Protein AF-A0A2G9ULR8-F1 (afdb_monomer)

Radius of gyration: 15.71 Å; Cα contacts (8 Å, |Δi|>4): 83; chains: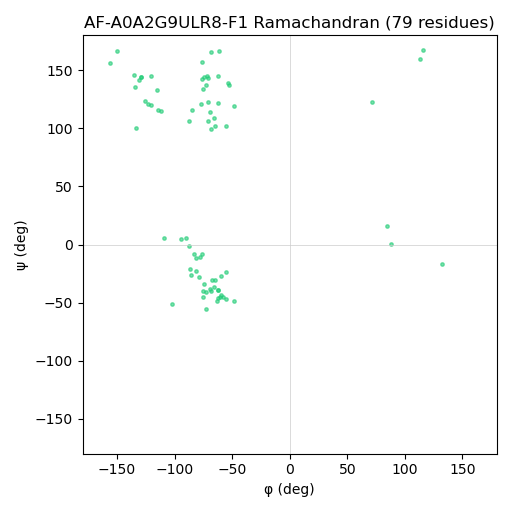 1; bounding box: 33×47×32 Å

Solvent-accessible surface area (backbone atoms only — not comparable to full-atom values): 5301 Å² total; per-residue (Å²): 139,86,85,82,78,86,73,80,82,68,71,61,96,79,79,71,76,87,71,97,72,43,74,31,75,42,24,83,55,17,80,78,83,38,30,54,46,98,87,66,48,66,59,56,65,56,85,86,44,78,46,76,45,83,44,78,43,43,50,70,47,42,62,63,76,36,48,67,56,55,51,48,62,53,53,58,62,60,74,74,110

pLDDT: mean 77.39, std 18.5, range [30.31, 96.12]

Secondary structure (DSSP, 8-state):
---------PPPTT---SSS--EEEE-TT-TTT-SB-TTS-BSS--TT-SEEEE--S-HHHHHHHTHHHHHHHHHHHHTT-

Mean predicted aligned error: 9.91 Å

Organism: Teladorsagia circumcincta (NCBI:txid45464)

Sequence (81 aa):
MLRWHTRKAYPAIGQRYEGLYIFAIYSPEDEIVGYRSTCGDVTASVAGSDAEFERPGSHALVMVNTVDLQASLITHQENGR

Foldseek 3Di:
DDDDDDDDDQDDPPDDDDDPAAEFEEECQAPDQHQADPVRDGPRDDHPHPYYHYDYDYPVCSVVVCPVVVVCVVVVVVVVD

Structure (mmCIF, N/CA/C/O backbone):
data_AF-A0A2G9ULR8-F1
#
_entry.id   AF-A0A2G9ULR8-F1
#
loop_
_atom_site.group_PDB
_atom_site.id
_atom_site.type_symbol
_atom_site.label_atom_id
_atom_site.label_alt_id
_atom_site.label_comp_id
_atom_site.label_asym_id
_atom_site.label_entity_id
_atom_site.label_seq_id
_atom_site.pdbx_PDB_ins_code
_atom_site.Cartn_x
_atom_site.Cartn_y
_atom_site.Cartn_z
_atom_site.occupancy
_atom_site.B_iso_or_equiv
_atom_site.auth_seq_id
_atom_site.auth_comp_id
_atom_site.auth_asym_id
_atom_site.auth_atom_id
_atom_site.pdbx_PDB_model_num
ATOM 1 N N . MET A 1 1 ? 18.614 -39.029 7.626 1.00 33.03 1 MET A N 1
ATOM 2 C CA . MET A 1 1 ? 17.377 -38.463 7.041 1.00 33.03 1 MET A CA 1
ATOM 3 C C . MET A 1 1 ? 16.771 -37.516 8.064 1.00 33.03 1 MET A C 1
ATOM 5 O O . MET A 1 1 ? 16.325 -37.996 9.095 1.00 33.03 1 MET A O 1
ATOM 9 N N . LEU A 1 2 ? 16.811 -36.199 7.847 1.00 30.42 2 LEU A N 1
ATOM 10 C CA . LEU A 1 2 ? 16.141 -35.236 8.730 1.00 30.42 2 LEU A CA 1
ATOM 11 C C . LEU A 1 2 ? 15.014 -34.549 7.964 1.00 30.42 2 LEU A C 1
ATOM 13 O O . LEU A 1 2 ? 15.238 -33.871 6.965 1.00 30.42 2 LEU A O 1
ATOM 17 N N . ARG A 1 3 ? 13.793 -34.800 8.435 1.00 35.56 3 ARG A N 1
ATOM 18 C CA . ARG A 1 3 ? 12.538 -34.266 7.918 1.00 35.56 3 ARG A CA 1
ATOM 19 C C . ARG A 1 3 ? 12.286 -32.932 8.620 1.00 35.56 3 ARG A C 1
ATOM 21 O O . ARG A 1 3 ? 11.939 -32.923 9.796 1.00 35.56 3 ARG A O 1
ATOM 28 N N . TRP A 1 4 ? 12.475 -31.820 7.921 1.00 30.31 4 TRP A N 1
ATOM 29 C CA . TRP A 1 4 ? 12.158 -30.494 8.451 1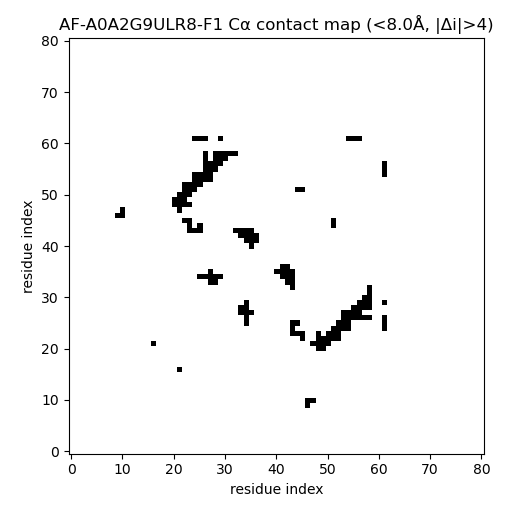.00 30.31 4 TRP A CA 1
ATOM 30 C C . TRP A 1 4 ? 10.677 -30.192 8.209 1.00 30.31 4 TRP A C 1
ATOM 32 O O . TRP A 1 4 ? 10.222 -30.142 7.071 1.00 30.31 4 TRP A O 1
ATOM 42 N N . HIS A 1 5 ? 9.906 -30.057 9.290 1.00 40.94 5 HIS A N 1
ATOM 43 C CA . HIS A 1 5 ? 8.567 -29.469 9.250 1.00 40.94 5 HIS A CA 1
ATOM 44 C C . HIS A 1 5 ? 8.715 -27.949 9.144 1.00 40.94 5 HIS A C 1
ATOM 46 O O . HIS A 1 5 ? 9.322 -27.323 10.014 1.00 40.94 5 HIS A O 1
ATOM 52 N N . THR A 1 6 ? 8.165 -27.357 8.087 1.00 44.06 6 THR A N 1
ATOM 53 C CA . THR A 1 6 ? 8.073 -25.905 7.911 1.00 44.06 6 THR A CA 1
ATOM 54 C C . THR A 1 6 ? 7.156 -25.333 8.991 1.00 44.06 6 THR A C 1
ATOM 56 O O . THR A 1 6 ? 5.933 -25.466 8.923 1.00 44.06 6 THR A O 1
ATOM 59 N N . ARG A 1 7 ? 7.740 -24.727 10.030 1.00 41.16 7 ARG A N 1
ATOM 60 C CA . ARG A 1 7 ? 6.980 -23.932 10.997 1.00 41.16 7 ARG A CA 1
ATOM 61 C C . ARG A 1 7 ? 6.544 -22.643 10.309 1.00 41.16 7 ARG A C 1
ATOM 63 O O . ARG A 1 7 ? 7.390 -21.893 9.837 1.00 41.16 7 ARG A O 1
ATOM 70 N N . LYS A 1 8 ? 5.233 -22.391 10.287 1.00 41.97 8 LYS A N 1
ATOM 71 C CA . LYS A 1 8 ? 4.662 -21.056 10.071 1.00 41.97 8 LYS A CA 1
ATOM 72 C C . LYS A 1 8 ? 5.396 -20.101 11.020 1.00 41.97 8 LYS A C 1
ATOM 74 O O . LYS A 1 8 ? 5.388 -20.341 12.230 1.00 41.97 8 LYS A O 1
ATOM 79 N N . ALA A 1 9 ? 6.082 -19.095 10.487 1.00 47.12 9 ALA A N 1
ATOM 80 C CA . ALA A 1 9 ? 6.737 -18.082 11.302 1.00 47.12 9 ALA A CA 1
ATOM 81 C C . ALA A 1 9 ? 5.645 -17.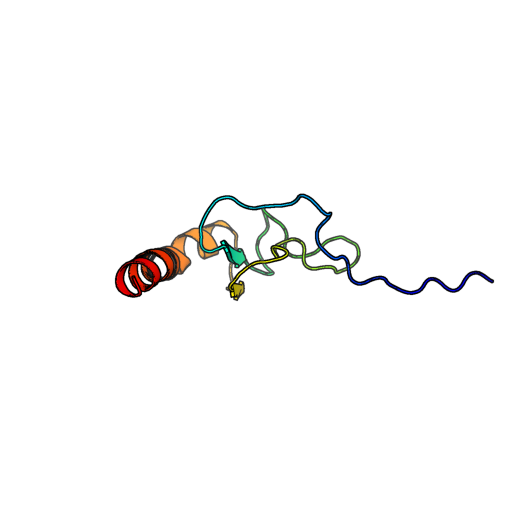243 11.979 1.00 47.12 9 ALA A C 1
ATOM 83 O O . ALA A 1 9 ? 5.022 -16.387 11.361 1.00 47.12 9 ALA A O 1
ATOM 84 N N . TYR A 1 10 ? 5.354 -17.552 13.240 1.00 47.25 10 TYR A N 1
ATOM 85 C CA . TYR A 1 10 ? 4.642 -16.630 14.115 1.00 47.25 10 TYR A CA 1
ATOM 86 C C . TYR A 1 10 ? 5.597 -15.477 14.456 1.00 47.25 10 TYR A C 1
ATOM 88 O O . TYR A 1 10 ? 6.795 -15.742 14.616 1.00 47.25 10 TYR A O 1
ATOM 96 N N . PRO A 1 11 ? 5.117 -14.225 14.573 1.00 55.25 11 PRO A N 1
ATOM 97 C CA . PRO A 1 11 ? 5.960 -13.133 15.042 1.00 55.25 11 PRO A CA 1
ATOM 98 C C . PRO A 1 11 ? 6.595 -13.525 16.379 1.00 55.25 11 PRO A C 1
ATOM 100 O O . PRO A 1 11 ? 5.952 -14.157 17.224 1.00 55.25 11 PRO A O 1
ATOM 103 N N . ALA A 1 12 ? 7.876 -13.191 16.549 1.00 58.53 12 ALA A N 1
ATOM 104 C CA . ALA A 1 12 ? 8.583 -13.434 17.798 1.00 58.53 12 ALA A CA 1
ATOM 105 C C . ALA A 1 12 ? 7.782 -12.828 18.961 1.00 58.53 12 ALA A C 1
ATOM 107 O O . ALA A 1 12 ? 7.248 -11.723 18.844 1.00 58.53 12 ALA A O 1
ATOM 108 N N . ILE A 1 13 ? 7.685 -13.560 20.075 1.00 50.94 13 ILE A N 1
ATOM 109 C CA . ILE A 1 13 ? 7.035 -13.088 21.302 1.00 50.94 13 ILE A CA 1
ATOM 110 C C . ILE A 1 13 ? 7.720 -11.772 21.706 1.00 50.94 13 ILE A C 1
ATOM 112 O O . ILE A 1 13 ? 8.841 -11.795 22.206 1.00 50.94 13 ILE A O 1
ATOM 116 N N . GLY A 1 14 ? 7.076 -10.633 21.429 1.00 60.16 14 GLY A N 1
ATOM 117 C CA . GLY A 1 14 ? 7.621 -9.296 21.695 1.00 60.16 14 GLY A CA 1
ATOM 118 C C . GLY A 1 14 ? 7.530 -8.295 20.541 1.00 60.16 14 GLY A C 1
ATOM 119 O O . GLY A 1 14 ? 7.616 -7.100 20.803 1.00 60.16 14 GLY A O 1
ATOM 120 N N . GLN A 1 15 ? 7.303 -8.729 19.296 1.00 68.31 15 GLN A N 1
ATOM 121 C CA . GLN A 1 15 ? 7.075 -7.789 18.194 1.00 68.31 15 GLN A CA 1
ATOM 122 C C . GLN A 1 15 ? 5.702 -7.130 18.373 1.00 68.31 15 GLN A C 1
ATOM 124 O O . GLN A 1 15 ? 4.666 -7.769 18.187 1.00 68.31 15 GLN A O 1
ATOM 129 N N . ARG A 1 16 ? 5.692 -5.860 18.780 1.00 66.06 16 ARG A N 1
ATOM 130 C CA . ARG A 1 16 ? 4.497 -5.018 18.793 1.00 66.06 16 ARG A CA 1
ATOM 131 C C . ARG A 1 16 ? 4.784 -3.787 17.962 1.00 66.06 16 ARG A C 1
ATOM 133 O O . ARG A 1 16 ? 5.726 -3.057 18.253 1.00 66.06 16 ARG A O 1
ATOM 140 N N . TYR A 1 17 ? 3.984 -3.596 16.928 1.00 75.38 17 TYR A N 1
ATOM 141 C CA . TYR A 1 17 ? 3.950 -2.331 16.221 1.00 75.38 17 TYR A CA 1
ATOM 142 C C . TYR A 1 17 ? 3.175 -1.324 17.073 1.00 75.38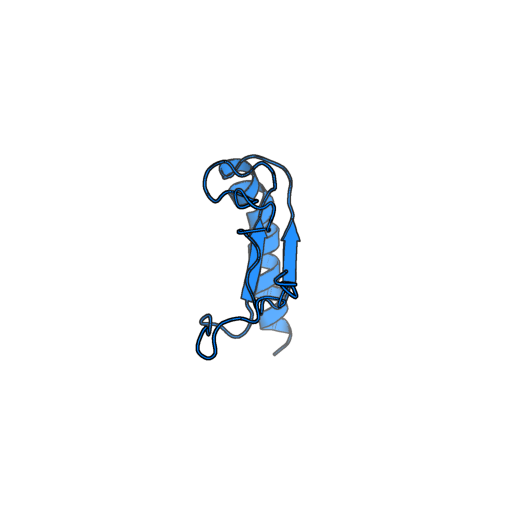 17 TYR A C 1
ATOM 144 O O . TYR A 1 17 ? 2.231 -1.694 17.775 1.00 75.38 17 TYR A O 1
ATOM 152 N N . GLU A 1 18 ? 3.617 -0.071 17.068 1.00 76.31 18 GLU A N 1
ATOM 153 C CA . GLU A 1 18 ? 2.886 1.005 17.728 1.00 76.31 18 GLU A CA 1
ATOM 154 C C . GLU A 1 18 ? 1.617 1.341 16.936 1.00 76.31 18 GLU A C 1
ATOM 156 O O . GLU A 1 18 ? 1.615 1.291 15.708 1.00 76.31 18 GLU A O 1
ATOM 161 N N . GLY A 1 19 ? 0.546 1.706 17.641 1.00 74.88 19 GLY A N 1
ATOM 162 C CA . GLY A 1 19 ? -0.746 2.037 17.037 1.00 74.88 19 GLY A CA 1
ATOM 163 C C . GLY A 1 19 ? -1.848 1.034 17.375 1.00 74.88 19 GLY A C 1
ATOM 164 O O . GLY A 1 19 ? -1.590 -0.088 17.804 1.00 74.88 19 GLY A O 1
ATOM 165 N N . LEU A 1 20 ? -3.102 1.477 17.235 1.00 83.38 20 LEU A N 1
ATOM 166 C CA . LEU A 1 20 ? -4.275 0.619 17.441 1.00 83.38 20 LEU A CA 1
ATOM 167 C C . LEU A 1 20 ? -4.536 -0.292 16.234 1.00 83.38 20 LEU A C 1
ATOM 169 O O . LEU A 1 20 ? -5.088 -1.370 16.418 1.00 83.38 20 LEU A O 1
ATOM 173 N N . TYR A 1 21 ? -4.139 0.156 15.039 1.00 86.69 21 TYR A N 1
ATOM 174 C CA . TYR A 1 21 ? -4.330 -0.555 13.782 1.00 86.69 21 TYR A CA 1
ATOM 175 C C . TYR A 1 21 ? -3.048 -0.529 12.955 1.00 86.69 21 TYR A C 1
ATOM 177 O O . TYR A 1 21 ? -2.413 0.520 12.827 1.00 86.69 21 TYR A O 1
ATOM 185 N N . ILE A 1 22 ? -2.693 -1.674 12.386 1.00 88.31 22 ILE A N 1
ATOM 186 C CA . ILE A 1 22 ? -1.485 -1.916 11.607 1.00 88.31 22 ILE A CA 1
ATOM 187 C C . ILE A 1 22 ? -1.887 -2.359 10.206 1.00 88.31 22 ILE A C 1
ATOM 189 O O . ILE A 1 22 ? -2.513 -3.400 10.022 1.00 88.31 22 ILE A O 1
ATOM 193 N N . PHE A 1 23 ? -1.477 -1.592 9.201 1.00 90.94 23 PHE A N 1
ATOM 194 C CA . PHE A 1 23 ? -1.752 -1.896 7.801 1.00 90.94 23 PHE A CA 1
ATOM 195 C C . PHE A 1 23 ? -0.451 -2.055 7.021 1.00 90.94 23 PHE A C 1
ATOM 197 O O . PHE A 1 23 ? 0.517 -1.341 7.277 1.00 90.94 23 PHE A O 1
ATOM 204 N N . ALA A 1 24 ? -0.443 -2.957 6.042 1.00 91.44 24 ALA A N 1
ATOM 205 C CA . ALA A 1 24 ? 0.642 -3.070 5.072 1.00 91.44 24 ALA A CA 1
ATOM 206 C C . ALA A 1 24 ? 0.129 -2.725 3.670 1.00 91.44 24 ALA A C 1
ATOM 208 O O . ALA A 1 24 ? -0.916 -3.218 3.252 1.00 91.44 24 ALA A O 1
ATOM 209 N N . ILE A 1 25 ? 0.859 -1.890 2.935 1.00 93.19 25 ILE A N 1
ATOM 210 C CA . ILE A 1 25 ? 0.592 -1.581 1.526 1.00 93.19 25 ILE A CA 1
ATOM 211 C C . ILE A 1 25 ? 1.888 -1.856 0.771 1.00 93.19 25 ILE A C 1
ATOM 213 O O . ILE A 1 25 ? 2.925 -1.308 1.134 1.00 93.19 25 ILE A O 1
ATOM 217 N N . TYR A 1 26 ? 1.849 -2.720 -0.240 1.00 92.19 26 TYR A N 1
ATOM 218 C CA . TYR A 1 26 ? 3.056 -3.171 -0.939 1.00 92.19 26 TYR A CA 1
ATOM 219 C C . TYR A 1 26 ? 2.795 -3.529 -2.399 1.00 92.19 26 TYR A C 1
ATOM 221 O O . TYR A 1 26 ? 1.646 -3.692 -2.805 1.00 92.19 26 TYR A O 1
ATOM 229 N N . SER A 1 27 ? 3.867 -3.676 -3.181 1.00 91.88 27 SER A N 1
ATOM 230 C CA . SER A 1 27 ? 3.812 -4.100 -4.582 1.00 91.88 27 SER A CA 1
ATOM 231 C C . SER A 1 27 ? 4.789 -5.233 -4.883 1.00 91.88 27 SER A C 1
ATOM 233 O O . SER A 1 27 ? 5.921 -5.185 -4.397 1.00 91.88 27 SER A O 1
ATOM 235 N N . PRO A 1 28 ? 4.405 -6.210 -5.728 1.00 90.06 28 PRO A N 1
ATOM 236 C CA . PRO A 1 28 ? 5.323 -7.185 -6.308 1.00 90.06 28 PRO A CA 1
ATOM 237 C C . PRO A 1 28 ? 6.438 -6.567 -7.150 1.00 90.06 28 PRO A C 1
ATOM 239 O O . PRO A 1 28 ? 7.516 -7.152 -7.256 1.00 90.06 28 PRO A O 1
ATOM 242 N N . GLU A 1 29 ? 6.184 -5.395 -7.732 1.00 91.38 29 GLU A N 1
ATOM 243 C CA . GLU A 1 29 ? 7.131 -4.647 -8.557 1.00 91.38 29 GLU A CA 1
ATOM 244 C C . GLU A 1 29 ? 7.916 -3.585 -7.768 1.00 91.38 29 GLU A C 1
ATOM 246 O O . GLU A 1 29 ? 8.686 -2.844 -8.376 1.00 91.38 29 GLU A O 1
ATOM 251 N N . ASP A 1 30 ? 7.743 -3.507 -6.439 1.00 88.31 30 ASP A N 1
ATOM 252 C CA . ASP A 1 30 ? 8.503 -2.588 -5.585 1.00 88.31 30 ASP A CA 1
ATOM 253 C C . ASP A 1 30 ? 9.987 -2.977 -5.563 1.00 88.31 30 ASP A C 1
ATOM 255 O O . ASP A 1 30 ? 10.403 -3.985 -4.980 1.00 88.31 30 ASP A O 1
ATOM 259 N N . GLU A 1 31 ? 10.791 -2.144 -6.208 1.00 86.12 31 GLU A N 1
ATOM 260 C CA . GLU A 1 31 ? 12.221 -2.325 -6.387 1.00 86.12 31 GLU A CA 1
ATOM 261 C C . GLU A 1 31 ? 13.065 -1.890 -5.177 1.00 86.12 31 GLU A C 1
ATOM 263 O O . GLU A 1 31 ? 14.260 -2.187 -5.143 1.00 86.12 31 GLU A O 1
ATOM 268 N N . ILE A 1 32 ? 12.477 -1.192 -4.197 1.00 84.31 32 ILE A N 1
ATOM 269 C CA . ILE A 1 32 ? 13.188 -0.605 -3.048 1.00 84.31 32 ILE A CA 1
ATOM 270 C C . ILE A 1 32 ? 12.992 -1.443 -1.786 1.00 84.31 32 ILE A C 1
ATOM 272 O O . ILE A 1 32 ? 13.963 -1.789 -1.115 1.00 84.31 32 ILE A O 1
ATOM 276 N N . VAL A 1 33 ? 11.744 -1.761 -1.446 1.00 75.81 33 VAL A N 1
ATOM 277 C CA . VAL A 1 33 ? 11.398 -2.522 -0.235 1.00 75.81 33 VAL A CA 1
ATOM 278 C C . VAL A 1 33 ? 11.482 -4.027 -0.499 1.00 75.81 33 VAL A C 1
ATOM 280 O O . VAL A 1 33 ? 11.788 -4.791 0.415 1.00 75.81 33 VAL A O 1
ATOM 283 N N . GLY A 1 34 ? 11.300 -4.443 -1.757 1.00 71.62 34 GLY A N 1
ATOM 284 C CA . GLY A 1 34 ? 11.372 -5.834 -2.188 1.00 71.62 34 GLY A CA 1
ATOM 285 C C . GLY A 1 34 ? 10.174 -6.662 -1.712 1.00 71.62 34 GLY A C 1
ATOM 286 O O . GLY A 1 34 ? 9.900 -6.794 -0.519 1.00 71.62 34 GLY A O 1
ATOM 287 N N . TYR A 1 35 ? 9.457 -7.274 -2.656 1.00 80.31 35 TYR A N 1
ATOM 288 C CA . TYR A 1 35 ? 8.260 -8.068 -2.355 1.00 80.31 35 TYR A CA 1
ATOM 289 C C . TYR A 1 35 ? 8.559 -9.440 -1.754 1.00 80.31 35 TYR A C 1
ATOM 291 O O . TYR A 1 35 ? 7.836 -9.894 -0.867 1.00 80.31 35 TYR A O 1
ATOM 299 N N . ARG A 1 36 ? 9.600 -10.121 -2.251 1.00 82.06 36 ARG A N 1
ATOM 300 C CA . ARG A 1 36 ? 9.940 -11.492 -1.859 1.00 82.06 36 ARG A CA 1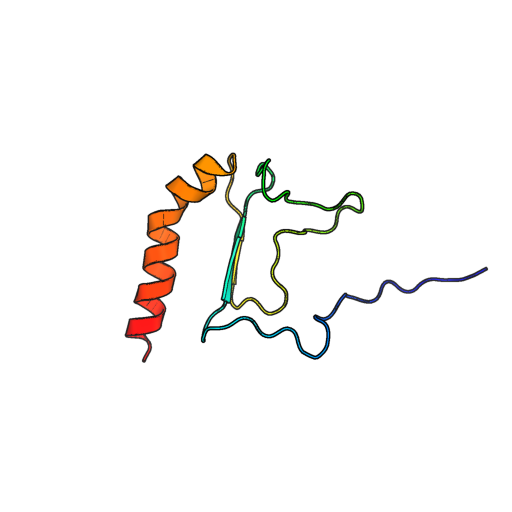
ATOM 301 C C . ARG A 1 36 ? 11.396 -11.636 -1.459 1.00 82.06 36 ARG A C 1
ATOM 303 O O . ARG A 1 36 ? 12.289 -11.082 -2.096 1.00 82.06 36 ARG A O 1
ATOM 310 N N . SER A 1 37 ? 11.626 -12.482 -0.462 1.00 77.19 37 SER A N 1
ATOM 311 C CA . SER A 1 37 ? 12.953 -13.002 -0.159 1.00 77.19 37 SER A CA 1
ATOM 312 C C . SER A 1 37 ? 13.431 -13.934 -1.275 1.00 77.19 37 SER A C 1
ATOM 314 O O . SER A 1 37 ? 12.644 -14.451 -2.072 1.00 77.19 37 SER A O 1
ATOM 316 N N . THR A 1 38 ? 14.727 -14.244 -1.280 1.00 75.62 38 THR A N 1
ATOM 317 C CA . THR A 1 38 ? 15.318 -15.260 -2.167 1.00 75.62 38 THR A CA 1
ATOM 318 C C . THR A 1 38 ? 14.639 -16.633 -2.043 1.00 75.62 38 THR A C 1
ATOM 320 O O . THR A 1 38 ? 14.671 -17.423 -2.983 1.00 75.62 38 THR A O 1
ATOM 323 N N . CYS A 1 39 ? 13.998 -16.921 -0.905 1.00 79.50 39 CYS A N 1
ATOM 324 C CA . CYS A 1 39 ? 13.272 -18.168 -0.651 1.00 79.50 39 CYS A CA 1
ATOM 325 C C . CYS A 1 39 ? 11.806 -18.132 -1.125 1.00 79.50 39 CYS A C 1
ATOM 327 O O . CYS A 1 39 ? 11.107 -19.135 -1.006 1.00 79.50 39 CYS A O 1
ATOM 329 N N . GLY A 1 40 ? 11.341 -17.005 -1.674 1.00 76.00 40 GLY A N 1
ATOM 330 C CA . GLY A 1 40 ? 9.985 -16.831 -2.195 1.00 76.00 40 GLY A CA 1
ATOM 331 C C . GLY A 1 40 ? 8.951 -16.364 -1.167 1.00 76.00 40 GLY A C 1
ATOM 332 O O . GLY A 1 40 ? 7.791 -16.185 -1.547 1.00 76.00 40 GLY A O 1
ATOM 333 N N . ASP A 1 41 ? 9.358 -16.142 0.086 1.00 78.31 41 ASP A N 1
ATOM 334 C CA . ASP A 1 41 ? 8.501 -15.612 1.152 1.00 78.31 41 ASP A CA 1
ATOM 335 C C . ASP A 1 41 ? 8.220 -14.127 0.926 1.00 78.31 41 ASP A C 1
ATOM 337 O O . ASP A 1 41 ? 9.142 -13.379 0.603 1.00 78.31 41 ASP A O 1
ATOM 341 N N . VAL A 1 42 ? 6.972 -13.692 1.124 1.00 80.25 42 VAL A N 1
ATOM 342 C CA . VAL A 1 42 ? 6.607 -12.272 1.020 1.00 80.25 4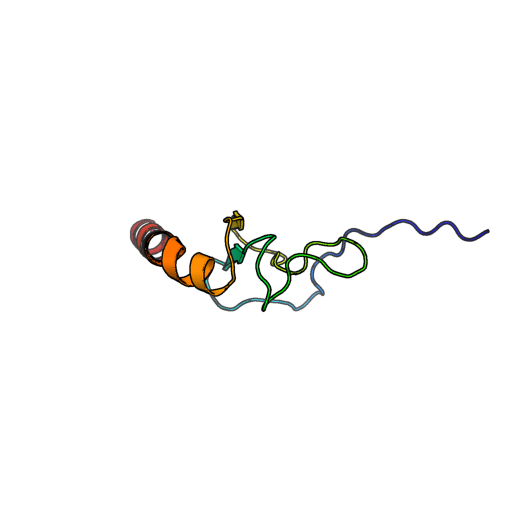2 VAL A CA 1
ATOM 343 C C . VAL A 1 42 ? 7.227 -11.509 2.191 1.00 80.25 42 VAL A C 1
ATOM 345 O O . VAL A 1 42 ? 6.861 -11.730 3.343 1.00 80.25 42 VAL A O 1
ATOM 348 N N . THR A 1 43 ? 8.172 -10.618 1.900 1.00 81.75 43 THR A N 1
ATOM 349 C CA . THR A 1 43 ? 8.895 -9.808 2.896 1.00 81.75 43 THR A CA 1
ATOM 350 C C . THR A 1 43 ? 8.178 -8.516 3.247 1.00 81.75 43 THR A C 1
ATOM 352 O O . THR A 1 43 ? 8.423 -7.957 4.310 1.00 81.75 43 THR A O 1
ATOM 355 N N . ALA A 1 44 ? 7.285 -8.056 2.372 1.00 83.00 44 ALA A N 1
ATOM 356 C CA . ALA A 1 44 ? 6.525 -6.828 2.574 1.00 83.00 44 ALA A CA 1
ATOM 357 C C . ALA A 1 44 ? 5.273 -7.010 3.461 1.00 83.00 44 ALA A C 1
ATOM 359 O O . ALA A 1 44 ? 4.643 -6.027 3.848 1.00 83.00 44 ALA A O 1
ATOM 360 N N . SER A 1 45 ? 4.919 -8.257 3.796 1.00 84.88 45 SER A N 1
ATOM 361 C CA . SER A 1 45 ? 3.832 -8.570 4.730 1.00 84.88 45 SER A CA 1
ATOM 362 C C . SER A 1 45 ? 4.262 -8.282 6.168 1.00 84.88 45 SER A C 1
ATOM 364 O O . SER A 1 45 ? 5.413 -8.505 6.556 1.00 84.88 45 SER A O 1
ATOM 366 N N . VAL A 1 46 ? 3.320 -7.797 6.976 1.00 84.56 46 VAL A N 1
ATOM 367 C CA . VAL A 1 46 ? 3.558 -7.434 8.373 1.00 84.56 46 VAL A CA 1
ATOM 368 C C . VAL A 1 46 ? 2.814 -8.413 9.268 1.00 84.56 46 VAL A C 1
ATOM 370 O O . VAL A 1 46 ? 1.587 -8.467 9.290 1.00 84.56 46 VAL A O 1
ATOM 373 N N . ALA A 1 47 ? 3.562 -9.191 10.048 1.00 82.12 47 ALA A N 1
ATOM 374 C CA . ALA A 1 47 ? 2.969 -10.154 10.963 1.00 82.12 47 ALA A CA 1
ATOM 375 C C . ALA A 1 47 ? 2.104 -9.451 12.025 1.00 82.12 47 ALA A C 1
ATOM 377 O O . ALA A 1 47 ? 2.603 -8.638 12.802 1.00 82.12 47 ALA A O 1
ATOM 378 N N . GLY A 1 48 ? 0.822 -9.820 12.087 1.00 80.25 48 GLY A N 1
ATOM 379 C CA . GLY A 1 48 ? -0.143 -9.208 13.004 1.00 80.25 48 GLY A CA 1
ATOM 380 C C . GLY A 1 48 ? -0.786 -7.9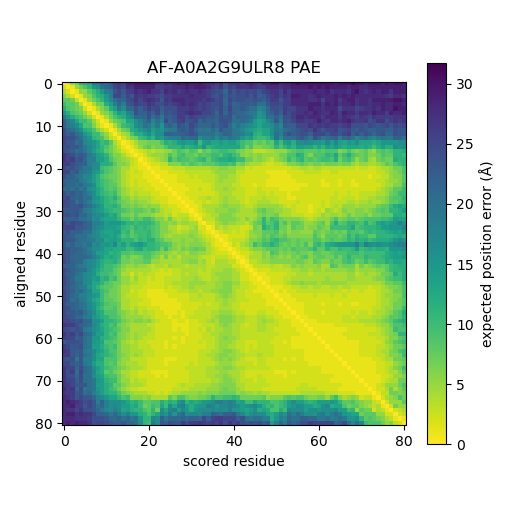22 12.481 1.00 80.25 48 GLY A C 1
ATOM 381 O O . GLY A 1 48 ? -1.362 -7.196 13.282 1.00 80.25 48 GLY A O 1
ATOM 382 N N . SER A 1 49 ? -0.685 -7.640 11.178 1.00 86.44 49 SER A N 1
ATOM 383 C CA . SER A 1 49 ? -1.455 -6.581 10.523 1.00 86.44 49 SER A CA 1
ATOM 384 C C . SER A 1 49 ? -2.965 -6.845 10.593 1.00 86.44 49 SER A C 1
ATOM 386 O O . SER A 1 49 ? -3.422 -7.989 10.525 1.00 86.44 49 SER A O 1
ATOM 388 N N . ASP A 1 50 ? -3.746 -5.774 10.718 1.00 89.38 50 ASP A N 1
ATOM 389 C CA . ASP A 1 50 ? -5.208 -5.796 10.649 1.00 89.38 50 ASP A CA 1
ATOM 390 C C . ASP A 1 50 ? -5.697 -5.973 9.207 1.00 89.38 50 ASP A C 1
ATOM 392 O O . ASP A 1 50 ? -6.714 -6.624 8.964 1.00 89.38 50 ASP A O 1
ATOM 396 N N . ALA A 1 51 ? -4.965 -5.409 8.240 1.00 90.62 51 ALA A N 1
ATOM 397 C CA . ALA A 1 51 ? -5.191 -5.634 6.817 1.00 90.62 51 ALA A CA 1
ATOM 398 C C . ALA A 1 51 ? -3.931 -5.378 5.976 1.00 90.62 51 ALA A C 1
ATOM 400 O O . ALA A 1 51 ? -3.049 -4.597 6.342 1.00 90.62 51 ALA A O 1
ATOM 401 N N . GLU A 1 52 ? -3.891 -6.010 4.804 1.00 92.12 52 GLU A N 1
ATOM 402 C CA . GLU A 1 52 ? -2.824 -5.852 3.820 1.00 92.12 52 GLU A CA 1
ATOM 403 C C . GLU A 1 52 ? -3.393 -5.534 2.435 1.00 92.12 52 GLU A C 1
ATOM 405 O O . GLU A 1 52 ? -4.444 -6.047 2.042 1.00 92.12 52 GLU A O 1
ATOM 410 N N . PHE A 1 53 ? -2.688 -4.691 1.684 1.00 93.69 53 PHE A N 1
ATOM 411 C CA . PHE A 1 53 ? -3.123 -4.178 0.392 1.00 93.69 53 PHE A CA 1
ATOM 412 C C . PHE A 1 53 ? -1.993 -4.274 -0.633 1.00 93.69 53 PHE A C 1
ATOM 414 O O . PHE A 1 53 ? -1.123 -3.408 -0.708 1.00 93.69 53 PHE A O 1
ATOM 421 N N . GLU A 1 54 ? -2.047 -5.300 -1.478 1.00 92.69 54 GLU A N 1
ATOM 422 C CA . GLU A 1 54 ? -1.161 -5.400 -2.638 1.00 92.69 54 GLU A CA 1
ATOM 423 C C . GLU A 1 54 ? -1.629 -4.434 -3.744 1.00 92.69 54 GLU A C 1
ATOM 425 O O . GLU A 1 54 ? -2.826 -4.340 -4.050 1.00 92.69 54 GLU A O 1
ATOM 430 N N . ARG A 1 55 ? -0.706 -3.674 -4.334 1.00 93.88 55 ARG A N 1
ATOM 431 C CA . ARG A 1 55 ? -0.952 -2.735 -5.436 1.00 93.88 55 ARG A CA 1
ATOM 432 C C . ARG A 1 55 ? 0.126 -2.896 -6.498 1.00 93.88 55 ARG A C 1
ATOM 434 O O . ARG A 1 55 ? 1.258 -3.149 -6.130 1.00 93.88 55 ARG A O 1
ATOM 441 N N . PRO A 1 56 ? -0.193 -2.731 -7.788 1.00 92.56 56 PRO A N 1
ATOM 442 C CA . PRO A 1 56 ? 0.821 -2.788 -8.827 1.00 92.56 56 PRO A CA 1
ATOM 443 C C . PRO A 1 56 ? 1.651 -1.496 -8.878 1.00 92.56 56 PRO A C 1
ATOM 445 O O . PRO A 1 56 ? 1.166 -0.414 -8.527 1.00 92.56 56 PRO A O 1
ATOM 448 N N . GLY A 1 57 ? 2.858 -1.597 -9.424 1.00 92.75 57 GLY A N 1
ATOM 449 C CA . GLY A 1 57 ? 3.733 -0.476 -9.766 1.00 92.75 57 GLY A CA 1
ATOM 450 C C . GLY A 1 57 ? 5.033 -0.433 -8.966 1.00 92.75 57 GLY A C 1
ATOM 451 O O . GLY A 1 57 ? 5.190 -1.125 -7.964 1.00 92.75 57 GLY A O 1
ATOM 452 N N . SER A 1 58 ? 5.965 0.407 -9.423 1.00 93.75 58 SER A N 1
ATOM 453 C CA . SER A 1 58 ? 7.214 0.688 -8.706 1.00 93.75 58 SER A CA 1
ATOM 454 C C . SER A 1 58 ? 6.951 1.316 -7.339 1.00 93.75 58 SER A C 1
ATOM 456 O O . SER A 1 58 ? 5.858 1.834 -7.083 1.00 93.75 58 SER A O 1
ATOM 458 N N . HIS A 1 59 ? 7.975 1.359 -6.490 1.00 92.25 59 HIS A N 1
ATOM 459 C CA . HIS A 1 59 ? 7.889 1.954 -5.156 1.00 92.25 59 HIS A CA 1
ATOM 460 C C . HIS A 1 59 ? 7.251 3.355 -5.179 1.00 92.25 59 HIS A C 1
ATOM 462 O O . HIS A 1 59 ? 6.294 3.643 -4.458 1.00 92.25 59 HIS A O 1
ATOM 468 N N . ALA A 1 60 ? 7.722 4.221 -6.082 1.00 93.75 60 ALA A N 1
ATOM 469 C CA . ALA A 1 60 ? 7.193 5.576 -6.228 1.00 93.75 60 ALA A CA 1
ATOM 470 C C . ALA A 1 60 ? 5.708 5.594 -6.636 1.00 93.75 60 ALA A C 1
ATOM 472 O O . ALA A 1 60 ? 4.939 6.414 -6.131 1.00 93.75 60 ALA A O 1
ATOM 473 N N . LEU A 1 61 ? 5.290 4.688 -7.526 1.00 95.06 61 LEU A N 1
ATOM 474 C CA . LEU A 1 61 ? 3.896 4.599 -7.962 1.00 95.06 61 LEU A CA 1
ATOM 475 C C . LEU A 1 61 ? 2.984 4.116 -6.838 1.00 95.06 61 LEU A C 1
ATOM 477 O O . LEU A 1 61 ? 1.896 4.662 -6.681 1.00 95.06 61 LEU A O 1
ATOM 481 N N . VAL A 1 62 ? 3.418 3.146 -6.032 1.00 94.25 62 VAL A N 1
ATOM 482 C CA . VAL A 1 62 ? 2.646 2.675 -4.872 1.00 94.25 62 VAL A CA 1
ATOM 483 C C . VAL A 1 62 ? 2.450 3.804 -3.870 1.00 94.25 62 VAL A C 1
ATOM 485 O O . VAL A 1 62 ? 1.324 4.036 -3.431 1.00 94.25 62 VAL A O 1
ATOM 488 N N . MET A 1 63 ? 3.512 4.547 -3.552 1.00 93.69 63 MET A N 1
ATOM 489 C CA . MET A 1 63 ? 3.446 5.662 -2.604 1.00 93.69 63 MET A CA 1
ATOM 490 C C . MET A 1 63 ? 2.457 6.742 -3.055 1.00 93.69 63 MET A C 1
ATOM 492 O O . MET A 1 63 ? 1.658 7.210 -2.250 1.00 93.69 63 MET A O 1
ATOM 496 N N . VAL A 1 64 ? 2.465 7.105 -4.342 1.00 96.12 64 VAL A N 1
ATOM 497 C CA . VAL A 1 64 ? 1.574 8.142 -4.889 1.00 96.12 64 VAL A CA 1
ATOM 498 C C . VAL A 1 64 ? 0.140 7.635 -5.058 1.00 96.12 64 VAL A C 1
ATOM 500 O O . VAL A 1 64 ? -0.805 8.310 -4.658 1.00 96.12 64 VAL A O 1
ATOM 503 N N . ASN A 1 65 ? -0.048 6.435 -5.606 1.00 95.94 65 ASN A N 1
ATOM 504 C CA . ASN A 1 65 ? -1.377 5.916 -5.943 1.00 95.94 65 ASN A CA 1
ATOM 505 C C . ASN A 1 65 ? -2.169 5.421 -4.728 1.00 95.94 65 ASN A C 1
ATOM 507 O O . ASN A 1 65 ? -3.343 5.079 -4.862 1.00 95.94 65 ASN A O 1
ATOM 511 N N . THR A 1 66 ? -1.546 5.341 -3.550 1.00 95.81 66 THR A N 1
ATOM 512 C CA . THR A 1 66 ? -2.212 4.879 -2.325 1.00 95.81 66 THR A CA 1
ATOM 513 C C . THR A 1 66 ? -2.466 5.976 -1.302 1.00 95.81 66 THR A C 1
ATOM 515 O O . THR A 1 66 ? -2.973 5.663 -0.229 1.00 95.81 66 THR A O 1
ATOM 518 N N . VAL A 1 67 ? -2.196 7.248 -1.615 1.00 95.88 67 VAL A N 1
ATOM 519 C CA . VAL A 1 67 ? -2.436 8.368 -0.683 1.00 95.88 67 VAL A CA 1
ATOM 520 C C . VAL A 1 67 ? -3.889 8.395 -0.196 1.00 95.88 67 VAL A C 1
ATOM 522 O O . VAL A 1 67 ? -4.131 8.449 1.008 1.00 95.88 67 VAL A O 1
ATOM 525 N N . ASP A 1 68 ? -4.858 8.259 -1.104 1.00 95.56 68 ASP A N 1
ATOM 526 C CA . ASP A 1 68 ? -6.281 8.260 -0.738 1.00 95.56 68 ASP A CA 1
ATOM 527 C C . ASP A 1 68 ? -6.664 7.044 0.118 1.00 95.56 68 ASP A C 1
ATOM 529 O O . ASP A 1 68 ? -7.449 7.153 1.061 1.00 95.56 68 ASP A O 1
ATOM 533 N N . LEU A 1 69 ? -6.069 5.880 -0.168 1.00 94.69 69 LEU A N 1
ATOM 534 C CA . LEU A 1 69 ? -6.254 4.681 0.649 1.00 94.69 69 LEU A CA 1
ATOM 535 C C . LEU A 1 69 ? -5.713 4.914 2.063 1.00 94.69 69 LEU A C 1
ATOM 537 O O . LEU A 1 69 ? -6.426 4.654 3.029 1.00 94.69 69 LEU A O 1
ATOM 541 N N . GLN A 1 70 ? -4.497 5.445 2.190 1.00 93.44 70 GLN A N 1
ATOM 542 C CA . GLN A 1 70 ? -3.885 5.764 3.480 1.00 93.44 70 GLN A CA 1
ATOM 543 C C . GLN A 1 70 ? -4.755 6.744 4.281 1.00 93.44 70 GLN A C 1
ATOM 545 O O . GLN A 1 70 ? -5.030 6.494 5.453 1.00 93.44 70 GLN A O 1
ATOM 550 N N . ALA A 1 71 ? -5.272 7.797 3.639 1.00 93.38 71 ALA A N 1
ATOM 551 C CA . ALA A 1 71 ? -6.191 8.743 4.270 1.00 93.38 71 ALA A CA 1
ATOM 552 C C . ALA A 1 71 ? -7.482 8.058 4.749 1.00 93.38 71 ALA A C 1
ATOM 554 O O . ALA A 1 71 ? -7.901 8.247 5.890 1.00 93.38 71 ALA A O 1
ATOM 555 N N . SER A 1 72 ? -8.079 7.198 3.918 1.00 92.25 72 SER A N 1
ATOM 556 C CA . SER A 1 72 ? -9.299 6.467 4.279 1.00 92.25 72 SER A CA 1
ATOM 557 C C . SER A 1 72 ? -9.093 5.532 5.477 1.00 92.25 72 SER A C 1
ATOM 559 O O . SER A 1 72 ? -9.953 5.466 6.354 1.00 92.25 72 SER A O 1
ATOM 561 N N . LEU A 1 73 ? -7.943 4.855 5.559 1.00 91.00 73 LEU A N 1
ATOM 562 C CA . LEU A 1 73 ? -7.615 3.941 6.655 1.00 91.00 73 LEU A CA 1
ATOM 563 C C . LEU A 1 73 ? -7.437 4.679 7.984 1.00 91.00 73 LEU A C 1
ATOM 565 O O . LEU A 1 73 ? -7.768 4.125 9.028 1.00 91.00 73 LEU A O 1
ATOM 569 N N . ILE A 1 74 ? -6.974 5.929 7.952 1.00 86.50 74 ILE A N 1
ATOM 570 C CA . ILE A 1 74 ? -6.911 6.787 9.138 1.00 86.50 74 ILE A CA 1
ATOM 571 C C . ILE A 1 74 ? -8.328 7.235 9.524 1.00 86.50 74 ILE A C 1
ATOM 573 O O . ILE A 1 74 ? -8.791 6.955 10.628 1.00 86.50 74 ILE A O 1
ATOM 577 N N . THR A 1 75 ? -9.065 7.859 8.600 1.00 80.44 75 THR A N 1
ATOM 578 C CA . 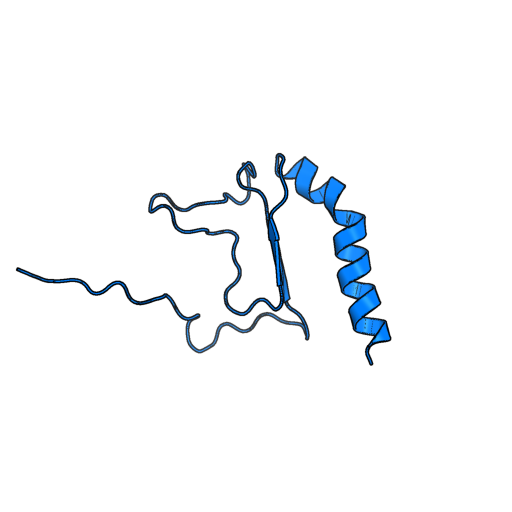THR A 1 75 ? -10.352 8.506 8.908 1.00 80.44 75 THR A CA 1
ATOM 579 C C . THR A 1 75 ? -11.475 7.520 9.246 1.00 80.44 75 THR A C 1
ATOM 581 O O . THR A 1 75 ? -12.273 7.776 10.149 1.00 80.44 75 THR A O 1
ATOM 584 N N . HIS A 1 76 ? -11.567 6.369 8.569 1.00 70.12 76 HIS A N 1
ATOM 585 C CA . HIS A 1 76 ? -12.595 5.368 8.892 1.00 70.12 76 HIS A CA 1
ATOM 586 C C . HIS A 1 76 ? -12.416 4.778 10.293 1.00 70.12 76 HIS A C 1
ATOM 588 O O . HIS A 1 76 ? -13.405 4.429 10.935 1.00 70.12 76 HIS A O 1
ATOM 594 N N . GLN A 1 77 ? -11.179 4.694 10.779 1.00 66.81 77 GLN A N 1
ATOM 595 C CA . GLN A 1 77 ? -10.893 4.190 12.119 1.00 66.81 77 GLN A CA 1
ATOM 596 C C . GLN A 1 77 ? -11.096 5.254 13.207 1.00 66.81 77 GLN A C 1
ATOM 598 O O . GLN A 1 77 ? -11.348 4.908 14.361 1.00 66.81 77 GLN A O 1
ATOM 603 N N . GLU A 1 78 ? -11.044 6.541 12.854 1.00 60.28 78 GLU A N 1
ATOM 604 C CA . GLU A 1 78 ? -11.425 7.640 13.750 1.00 60.28 78 GLU A CA 1
ATOM 605 C C . GLU A 1 78 ? -12.944 7.713 13.958 1.00 60.28 78 GLU A C 1
ATOM 607 O O . GLU A 1 78 ? -13.392 7.883 15.088 1.00 60.28 78 GLU A O 1
ATOM 612 N N . ASN A 1 79 ? -13.738 7.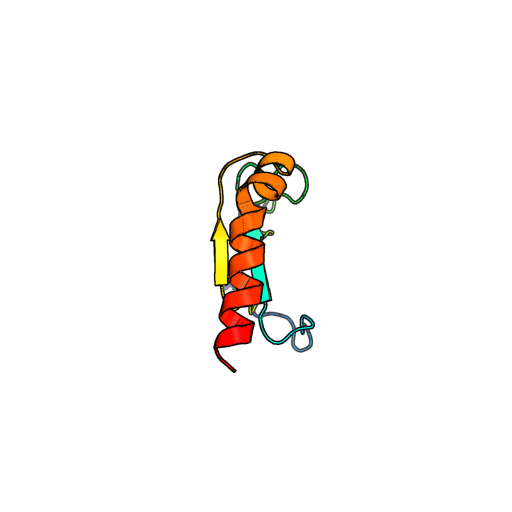509 12.902 1.00 58.88 79 ASN A N 1
ATOM 613 C CA . ASN A 1 79 ? -15.207 7.599 12.951 1.00 58.88 79 ASN A CA 1
ATOM 614 C C . ASN A 1 79 ? -15.909 6.369 13.563 1.00 58.88 79 ASN A C 1
ATOM 616 O O . ASN A 1 79 ? -17.116 6.405 13.787 1.00 58.88 79 ASN A O 1
ATOM 620 N N . GLY A 1 80 ? -15.183 5.267 13.778 1.00 55.41 80 GLY A N 1
ATOM 621 C CA . GLY A 1 80 ? -15.686 4.050 14.432 1.00 55.41 80 GLY A CA 1
ATOM 622 C C . GLY A 1 80 ? -15.508 4.026 15.957 1.00 55.41 80 GLY A C 1
ATOM 623 O O . GLY A 1 80 ? -15.753 2.986 16.570 1.00 55.41 80 GLY A O 1
ATOM 624 N N . ARG A 1 81 ? -15.041 5.132 16.551 1.00 50.12 81 ARG A N 1
ATOM 625 C CA . ARG A 1 81 ? -14.948 5.369 18.001 1.00 50.12 81 ARG A CA 1
ATOM 626 C C . ARG A 1 81 ? -16.143 6.163 18.511 1.00 50.12 81 ARG A C 1
ATOM 628 O O . ARG A 1 81 ? -16.479 5.956 19.697 1.00 50.12 81 ARG A O 1
#